Protein AF-A0A542XEY1-F1 (afdb_monomer)

Mean predicted aligned error: 16.95 Å

Foldseek 3Di:
DDDDDDDDDDDDDDDDPDDDDDDPPPDDDPPPPPPPDPVVVVVVLQVVLPDQQKWKWKWWQDPVRDTDIDIGSHPVVVVVVVVVRVVVVTDMDMDMDGHDDDDPQPPVGDDDD

Nearest PDB structures (foldseek):
  5hy3-assembly1_B  TM=5.096E-01  e=3.913E+00  Tequatrovirus T4
  3h25-assembly1_A  TM=4.968E-01  e=7.023E+00  Plasmid RSF1010
  2x1k-assembly1_A-2  TM=3.210E-01  e=1.383E+00  Deinococcus radiodurans
  5hw4-assembly1_A  TM=4.182E-01  e=8.534E+00  Escherichia coli K-12

Sequence (113 aa):
MHRANASRPAEANHEAAEHVSAGDFNGASTIARTTDDRDDRRAGVIQLSRRRDFYVRVYSVRRDGIVAVQVFADLRSAERKVDRVRAAGLACRMELIRVVAVQPLDPEGGDLR

Solvent-accessible surface area (backbone atoms only — not comparable to full-atom values): 7609 Å² total; per-residue (Å²): 133,90,81,90,90,85,85,82,83,89,79,78,85,75,79,79,83,80,77,83,81,84,74,90,77,85,81,84,72,84,70,71,87,68,66,97,44,70,65,60,54,49,51,52,51,57,60,48,36,74,38,94,48,24,31,33,38,36,41,35,44,45,97,87,69,51,76,46,79,49,79,28,74,41,60,69,64,44,50,55,52,50,54,55,40,48,75,69,74,35,60,70,49,80,43,84,42,77,62,76,89,71,77,78,74,47,95,86,71,62,78,95,125

Radius of gyr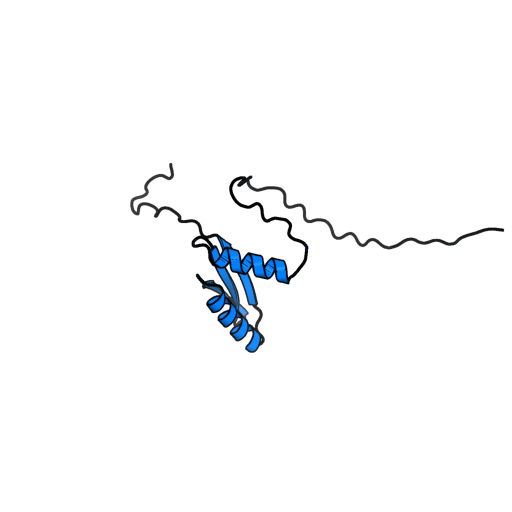ation: 22.66 Å; Cα contacts (8 Å, |Δi|>4): 101; chains: 1; bounding box: 44×41×85 Å

Structure (mmCIF, N/CA/C/O backbone):
data_AF-A0A542XEY1-F1
#
_entry.id   AF-A0A542XEY1-F1
#
loop_
_atom_site.group_PDB
_atom_site.id
_atom_site.type_symbol
_atom_site.label_atom_id
_atom_site.label_alt_id
_atom_site.label_comp_id
_atom_site.label_asym_id
_atom_site.label_entity_id
_atom_site.label_seq_id
_atom_site.pdbx_PDB_ins_cod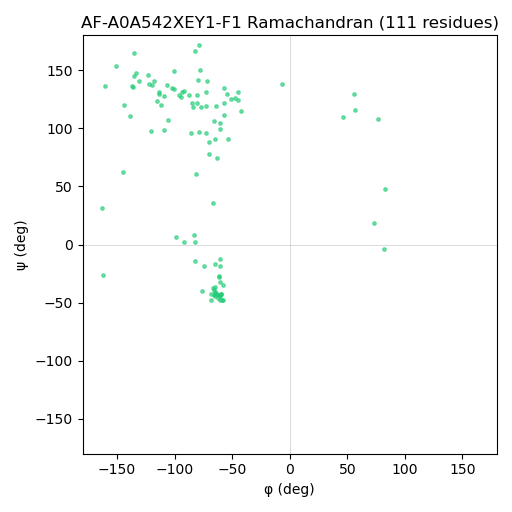e
_atom_site.Cartn_x
_atom_site.Cartn_y
_atom_site.Cartn_z
_atom_site.occupancy
_atom_site.B_iso_or_equiv
_atom_site.auth_seq_id
_atom_site.auth_comp_id
_atom_site.auth_asym_id
_atom_site.auth_atom_id
_atom_site.pdbx_PDB_model_num
ATOM 1 N N . MET A 1 1 ? 26.665 -29.587 53.950 1.00 37.47 1 MET A N 1
ATOM 2 C CA . MET A 1 1 ? 25.864 -30.723 53.432 1.00 37.47 1 MET A CA 1
ATOM 3 C C . MET A 1 1 ? 24.653 -30.129 52.704 1.00 37.47 1 MET A C 1
ATOM 5 O O . MET A 1 1 ? 23.962 -29.348 53.335 1.00 37.47 1 MET A O 1
ATOM 9 N N . HIS A 1 2 ? 24.633 -30.107 51.357 1.00 33.97 2 HIS A N 1
ATOM 10 C CA . HIS A 1 2 ? 23.764 -30.924 50.460 1.00 33.97 2 HIS A CA 1
ATOM 11 C C . HIS A 1 2 ? 22.252 -30.778 50.746 1.00 33.97 2 HIS A C 1
ATOM 13 O O . HIS A 1 2 ? 21.868 -30.980 51.884 1.00 33.97 2 HIS A O 1
ATOM 19 N N . ARG A 1 3 ? 21.316 -30.503 49.818 1.00 37.53 3 ARG A N 1
ATOM 20 C CA . ARG A 1 3 ? 21.219 -30.422 48.335 1.00 37.53 3 ARG A CA 1
ATOM 21 C C . ARG A 1 3 ? 19.953 -29.579 48.017 1.00 37.53 3 ARG A C 1
ATOM 23 O O . ARG A 1 3 ? 18.992 -29.649 48.767 1.00 37.53 3 ARG A O 1
ATOM 30 N N . ALA A 1 4 ? 20.009 -28.645 47.065 1.00 42.25 4 ALA A N 1
ATOM 31 C CA . ALA A 1 4 ? 19.414 -28.712 45.717 1.00 42.25 4 ALA A CA 1
ATOM 32 C C . ALA A 1 4 ? 17.891 -28.962 45.644 1.00 42.25 4 ALA A C 1
ATOM 34 O O . ALA A 1 4 ? 17.434 -30.066 45.915 1.00 42.25 4 ALA A O 1
ATOM 35 N N . ASN A 1 5 ? 17.147 -27.981 45.121 1.00 40.03 5 ASN A N 1
ATOM 36 C CA . ASN A 1 5 ? 16.001 -28.276 44.268 1.00 40.03 5 ASN A CA 1
ATOM 37 C C . ASN A 1 5 ? 15.984 -27.287 43.097 1.00 40.03 5 ASN A C 1
ATOM 39 O O . ASN A 1 5 ? 15.827 -26.081 43.277 1.00 40.03 5 ASN A O 1
ATOM 43 N N . ALA A 1 6 ? 16.261 -27.822 41.914 1.00 45.22 6 ALA A N 1
ATOM 44 C CA . ALA A 1 6 ? 16.304 -27.121 40.646 1.00 45.22 6 ALA A CA 1
ATOM 45 C C . ALA A 1 6 ? 15.064 -27.507 39.842 1.00 45.22 6 ALA A C 1
ATOM 47 O O . ALA A 1 6 ? 14.753 -28.691 39.737 1.00 45.22 6 ALA A O 1
ATOM 48 N N . SER A 1 7 ? 14.431 -26.533 39.198 1.00 41.28 7 SER A N 1
ATOM 49 C CA . SER A 1 7 ? 13.541 -26.793 38.066 1.00 41.28 7 SER A CA 1
ATOM 50 C C . SER A 1 7 ? 13.687 -25.659 37.051 1.00 41.28 7 SER A C 1
ATOM 52 O O . SER A 1 7 ? 13.546 -24.483 37.374 1.00 41.28 7 SER A O 1
ATOM 54 N N . ARG A 1 8 ? 14.102 -26.075 35.853 1.00 41.81 8 ARG A N 1
ATOM 55 C CA . ARG A 1 8 ? 14.484 -25.325 34.647 1.00 41.81 8 ARG A CA 1
ATOM 56 C C . ARG A 1 8 ? 13.247 -24.840 33.852 1.00 41.81 8 ARG A C 1
ATOM 58 O O . ARG A 1 8 ? 12.135 -25.217 34.214 1.00 41.81 8 ARG A O 1
ATOM 65 N N . PRO A 1 9 ? 13.425 -23.994 32.815 1.00 41.59 9 PRO A N 1
ATOM 66 C CA . PRO A 1 9 ? 12.364 -23.175 32.229 1.00 41.59 9 PRO A CA 1
ATOM 67 C C . PRO A 1 9 ? 11.443 -23.973 31.301 1.00 41.59 9 PRO A C 1
ATOM 69 O O . PRO A 1 9 ? 11.874 -24.921 30.649 1.00 41.59 9 PRO A O 1
ATOM 72 N N . ALA A 1 10 ? 10.182 -23.548 31.211 1.00 40.00 10 ALA A N 1
ATOM 73 C CA . ALA A 1 10 ? 9.271 -23.991 30.166 1.00 40.00 10 ALA A CA 1
ATOM 74 C C . ALA A 1 10 ? 9.588 -23.228 28.870 1.00 40.00 10 ALA A C 1
ATOM 76 O O . ALA A 1 10 ? 9.153 -22.094 28.674 1.00 40.00 10 ALA A O 1
ATOM 77 N N . GLU A 1 11 ? 10.377 -23.858 28.003 1.00 36.44 11 GLU A N 1
ATOM 78 C CA . GLU A 1 11 ? 10.425 -23.549 26.577 1.00 36.44 11 GLU A CA 1
ATOM 79 C C . GLU A 1 11 ? 9.068 -23.922 25.967 1.00 36.44 11 GLU A C 1
ATOM 81 O O . GLU A 1 11 ? 8.727 -25.097 25.827 1.00 36.44 11 GLU A O 1
ATOM 86 N N . ALA A 1 12 ? 8.255 -22.918 25.639 1.00 41.28 12 ALA A N 1
ATOM 87 C CA . ALA A 1 12 ? 7.074 -23.114 24.815 1.00 41.28 12 ALA A CA 1
ATOM 88 C C . ALA A 1 12 ? 7.502 -23.035 23.348 1.00 41.28 12 ALA A C 1
ATOM 90 O O . ALA A 1 12 ? 7.637 -21.953 22.778 1.00 41.28 12 ALA A O 1
ATOM 91 N N . ASN A 1 13 ? 7.737 -24.213 22.772 1.00 43.19 13 ASN A N 1
ATOM 92 C CA . ASN A 1 13 ? 7.880 -24.454 21.342 1.00 43.19 13 ASN A CA 1
ATOM 93 C C . ASN A 1 13 ? 6.822 -23.662 20.556 1.00 43.19 13 ASN A C 1
ATOM 95 O O . ASN A 1 13 ? 5.625 -23.913 20.685 1.00 43.19 13 ASN A O 1
ATOM 99 N N . HIS A 1 14 ? 7.254 -22.704 19.742 1.00 38.00 14 HIS A N 1
ATOM 100 C CA . HIS A 1 14 ? 6.499 -22.297 18.563 1.00 38.00 14 HIS A CA 1
ATOM 101 C C . HIS A 1 14 ? 7.245 -22.877 17.376 1.00 38.00 14 HIS A C 1
ATOM 103 O O . HIS A 1 14 ? 8.362 -22.464 17.067 1.00 38.00 14 HIS A O 1
ATOM 109 N N . GLU A 1 15 ? 6.636 -23.909 16.801 1.00 37.59 15 GLU A N 1
ATOM 110 C CA . GLU A 1 15 ? 7.082 -24.590 15.599 1.00 37.59 15 GLU A CA 1
ATOM 111 C C . GLU A 1 15 ? 7.481 -23.566 14.538 1.00 37.59 15 GLU A C 1
ATOM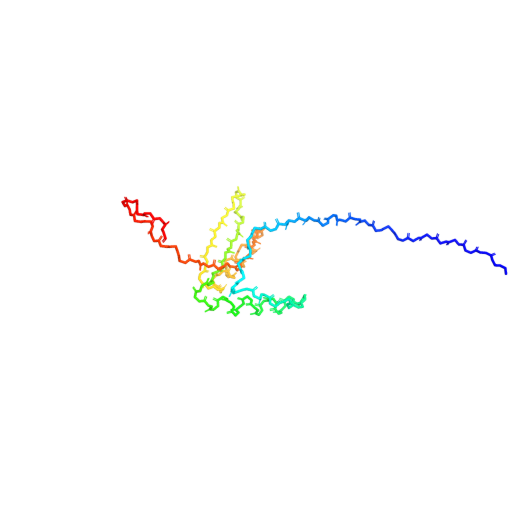 113 O O . GLU A 1 15 ? 6.711 -22.679 14.156 1.00 37.59 15 GLU A O 1
ATOM 118 N N . ALA A 1 16 ? 8.719 -23.701 14.073 1.00 37.66 16 ALA A N 1
ATOM 119 C CA . ALA A 1 16 ? 9.155 -23.109 12.833 1.00 37.66 16 ALA A CA 1
ATOM 120 C C . ALA A 1 16 ? 8.223 -23.627 11.734 1.00 37.66 16 ALA A C 1
ATOM 122 O O . ALA A 1 16 ? 8.237 -24.812 11.407 1.00 37.66 16 ALA A O 1
ATOM 123 N N . ALA A 1 17 ? 7.403 -22.741 11.174 1.00 38.31 17 ALA A N 1
ATOM 124 C CA . ALA A 1 17 ? 6.758 -23.005 9.903 1.00 38.31 17 ALA A CA 1
ATOM 125 C C . ALA A 1 17 ? 7.866 -23.094 8.843 1.00 38.31 17 ALA A C 1
ATOM 127 O O . ALA A 1 17 ? 8.305 -22.090 8.280 1.00 38.31 17 ALA A O 1
ATOM 128 N N . GLU A 1 18 ? 8.357 -24.311 8.629 1.00 41.59 18 GLU A N 1
ATOM 129 C CA . GLU A 1 18 ? 9.139 -24.686 7.465 1.00 41.59 18 GLU A CA 1
ATOM 130 C C . GLU A 1 18 ? 8.276 -24.459 6.222 1.00 41.59 18 GLU A C 1
ATOM 132 O O . GLU A 1 18 ? 7.372 -25.229 5.906 1.00 41.59 18 GLU A O 1
ATOM 137 N N . HIS A 1 19 ? 8.564 -23.388 5.490 1.00 38.94 19 HIS A N 1
ATOM 138 C CA . HIS A 1 19 ? 8.184 -23.281 4.090 1.00 38.94 19 HIS A CA 1
ATOM 139 C C . HIS A 1 19 ? 9.453 -23.383 3.250 1.00 38.94 19 HIS A C 1
ATOM 141 O O . HIS A 1 19 ? 10.209 -22.424 3.094 1.00 38.94 19 HIS A O 1
ATOM 147 N N . VAL A 1 20 ? 9.691 -24.589 2.736 1.00 36.84 20 VAL A N 1
ATOM 148 C CA . VAL A 1 20 ? 10.761 -24.895 1.790 1.00 36.84 20 VAL A CA 1
ATOM 149 C C . VAL A 1 20 ? 10.333 -24.495 0.375 1.00 36.84 20 VAL A C 1
ATOM 151 O O . VAL A 1 20 ? 9.339 -24.978 -0.153 1.00 36.84 20 VAL A O 1
ATOM 154 N N . SER A 1 21 ? 11.151 -23.607 -0.190 1.00 47.88 21 SER A N 1
ATOM 155 C CA . SER A 1 21 ? 11.580 -23.457 -1.587 1.00 47.88 21 SER A CA 1
ATOM 156 C C . SER A 1 21 ? 10.547 -23.529 -2.718 1.00 47.88 21 SER A C 1
ATOM 158 O O . SER A 1 21 ? 10.128 -24.597 -3.157 1.00 47.88 21 SER A O 1
ATOM 160 N N . ALA A 1 22 ? 10.306 -22.366 -3.327 1.00 36.47 22 ALA A N 1
ATOM 161 C CA . ALA A 1 22 ? 10.025 -22.264 -4.752 1.00 36.47 22 ALA A CA 1
ATOM 162 C C . ALA A 1 22 ? 11.090 -21.361 -5.394 1.00 36.47 22 ALA A C 1
ATOM 164 O O . ALA A 1 22 ? 10.980 -20.140 -5.349 1.00 36.47 22 ALA A O 1
ATOM 165 N N . GLY A 1 23 ? 12.114 -21.989 -5.977 1.00 32.44 23 GLY A N 1
ATOM 166 C CA . GLY A 1 23 ? 12.951 -21.411 -7.030 1.00 32.44 23 GLY A CA 1
ATOM 167 C C . GLY A 1 23 ? 13.993 -20.385 -6.584 1.00 32.44 23 GLY A C 1
ATOM 168 O O . GLY A 1 23 ? 13.682 -19.227 -6.314 1.00 32.44 23 GLY A O 1
ATOM 169 N N . ASP A 1 24 ? 15.258 -20.798 -6.627 1.00 42.12 24 ASP A N 1
ATOM 170 C CA . ASP A 1 24 ? 16.431 -19.924 -6.636 1.00 42.12 24 ASP A CA 1
ATOM 171 C C . ASP A 1 24 ? 16.345 -18.873 -7.762 1.00 42.12 24 ASP A C 1
ATOM 173 O O . ASP A 1 24 ? 16.855 -19.064 -8.864 1.00 42.12 24 ASP A O 1
ATOM 177 N N . PHE A 1 25 ? 15.775 -17.700 -7.477 1.00 42.78 25 PHE A N 1
ATOM 178 C CA . PHE A 1 25 ? 16.071 -16.471 -8.222 1.00 42.78 25 PHE A CA 1
ATOM 179 C C . PHE A 1 25 ? 17.379 -15.862 -7.689 1.00 42.78 25 PHE A C 1
ATOM 181 O O . PHE A 1 25 ? 17.432 -14.736 -7.186 1.00 42.78 25 PHE A O 1
ATOM 188 N N . ASN A 1 26 ? 18.464 -16.633 -7.799 1.00 45.50 26 ASN A N 1
ATOM 189 C CA . ASN A 1 26 ? 19.827 -16.167 -7.564 1.00 45.50 26 ASN A CA 1
ATOM 190 C C . ASN A 1 26 ? 20.233 -15.214 -8.694 1.00 45.50 26 ASN A C 1
ATOM 192 O O . ASN A 1 26 ? 20.777 -15.623 -9.715 1.00 45.50 26 ASN A O 1
ATOM 196 N N . GLY A 1 27 ? 19.941 -13.924 -8.519 1.00 39.47 27 GLY A N 1
ATOM 197 C CA . GLY A 1 27 ? 20.405 -12.901 -9.456 1.00 39.47 27 GLY A CA 1
ATOM 198 C C . GLY A 1 27 ? 20.381 -11.452 -8.974 1.00 39.47 27 GLY A C 1
ATOM 199 O O . GLY A 1 27 ? 21.171 -10.662 -9.478 1.00 39.47 27 GLY A O 1
ATOM 200 N N . ALA A 1 28 ? 19.524 -11.050 -8.022 1.00 41.97 28 ALA A N 1
ATOM 201 C CA . ALA A 1 28 ? 19.466 -9.626 -7.642 1.00 41.97 28 ALA A CA 1
ATOM 202 C C . ALA A 1 28 ? 18.790 -9.292 -6.299 1.00 41.97 28 ALA A C 1
ATOM 204 O O . ALA A 1 28 ? 18.174 -8.231 -6.179 1.00 41.97 28 ALA A O 1
ATOM 205 N N . SER A 1 29 ? 18.852 -10.150 -5.279 1.00 44.03 29 SER A N 1
ATOM 206 C CA . SER A 1 29 ? 18.308 -9.763 -3.971 1.00 44.03 29 SER A CA 1
ATOM 207 C C . SER A 1 29 ? 19.113 -10.321 -2.812 1.00 44.03 29 SER A C 1
ATOM 209 O O . SER A 1 29 ? 18.621 -11.060 -1.966 1.00 44.03 29 SER A O 1
ATOM 211 N N . THR A 1 30 ? 20.371 -9.900 -2.730 1.00 43.25 30 THR A N 1
ATOM 212 C CA . THR A 1 30 ? 21.048 -9.833 -1.439 1.00 43.25 30 THR A CA 1
ATOM 213 C C . THR A 1 30 ? 20.389 -8.696 -0.662 1.00 43.25 30 THR A C 1
ATOM 215 O O . THR A 1 30 ? 20.900 -7.579 -0.604 1.00 43.25 30 THR A O 1
ATOM 218 N N . ILE A 1 31 ? 19.203 -8.948 -0.098 1.00 48.62 31 ILE A N 1
ATOM 219 C CA . ILE A 1 31 ? 18.784 -8.202 1.083 1.00 48.62 31 ILE A CA 1
ATOM 220 C C . ILE A 1 31 ? 19.870 -8.544 2.091 1.00 48.62 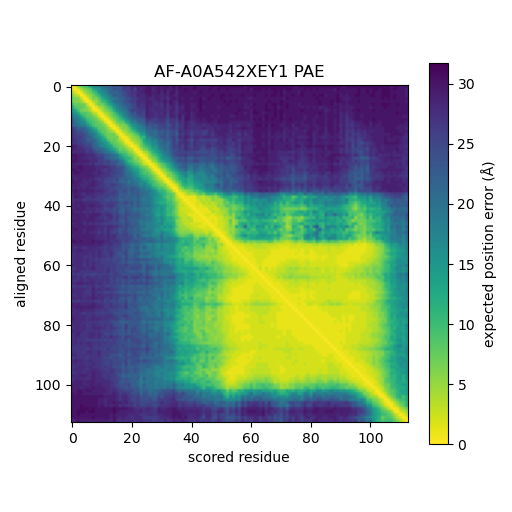31 ILE A C 1
ATOM 222 O O . ILE A 1 31 ? 19.906 -9.655 2.625 1.00 48.62 31 ILE A O 1
ATOM 226 N N . ALA A 1 32 ? 20.833 -7.634 2.260 1.00 44.44 32 ALA A N 1
ATOM 227 C CA . ALA A 1 32 ? 21.736 -7.708 3.387 1.00 44.44 32 ALA A CA 1
ATOM 228 C C . ALA A 1 32 ? 20.833 -7.935 4.597 1.00 44.44 32 ALA A C 1
ATOM 230 O O . ALA A 1 32 ? 19.841 -7.221 4.758 1.00 44.44 32 ALA A O 1
ATOM 231 N N . ARG A 1 33 ? 21.107 -8.982 5.380 1.00 45.59 33 ARG A N 1
ATOM 232 C CA . ARG A 1 33 ? 20.486 -9.171 6.690 1.00 45.59 33 ARG A CA 1
ATOM 233 C C . ARG A 1 33 ? 20.947 -7.996 7.551 1.00 45.59 33 ARG A C 1
ATOM 235 O O . ARG A 1 33 ? 21.879 -8.127 8.333 1.00 45.59 33 ARG A O 1
ATOM 242 N N . THR A 1 34 ? 20.387 -6.817 7.304 1.00 49.03 34 THR A N 1
ATOM 243 C CA . THR A 1 34 ? 20.616 -5.634 8.104 1.00 49.03 34 THR A CA 1
ATOM 244 C C . THR A 1 34 ? 19.858 -5.909 9.383 1.00 49.03 34 THR A C 1
ATOM 246 O O . THR A 1 34 ? 18.663 -6.216 9.349 1.00 49.03 34 THR A O 1
ATOM 249 N N . THR A 1 35 ? 20.628 -5.936 10.461 1.00 48.75 35 THR A N 1
ATOM 250 C CA . THR A 1 35 ? 20.254 -5.694 11.851 1.00 48.75 35 THR A CA 1
ATOM 251 C C . THR A 1 35 ? 18.817 -5.217 12.047 1.00 48.75 35 THR A C 1
ATOM 253 O O . THR A 1 35 ? 18.319 -4.382 11.297 1.00 48.75 35 THR A O 1
ATOM 256 N N . ASP A 1 36 ? 18.155 -5.759 13.071 1.00 54.50 36 ASP A N 1
ATOM 257 C CA . ASP A 1 36 ? 16.747 -5.544 13.439 1.00 54.50 36 ASP A CA 1
ATOM 258 C C . ASP A 1 36 ? 16.430 -4.107 13.914 1.00 54.50 36 ASP A C 1
ATOM 260 O O . ASP A 1 36 ? 15.617 -3.879 14.806 1.00 54.50 36 ASP A O 1
ATOM 264 N N . ASP A 1 37 ? 17.092 -3.117 13.321 1.00 72.56 37 ASP A N 1
ATOM 265 C CA . ASP A 1 37 ? 16.818 -1.709 13.490 1.00 72.56 37 ASP A CA 1
ATOM 266 C C . ASP A 1 37 ? 15.702 -1.288 12.520 1.00 72.56 37 ASP A C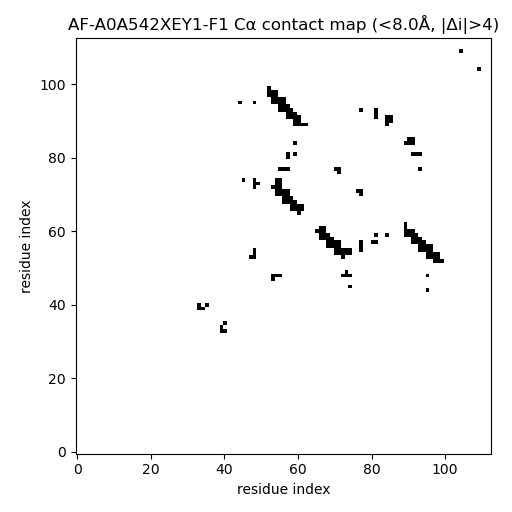 1
ATOM 268 O O . ASP A 1 37 ? 15.761 -1.450 11.291 1.00 72.56 37 ASP A O 1
ATOM 272 N N . ARG A 1 38 ? 14.626 -0.759 13.103 1.00 67.38 38 ARG A N 1
ATOM 273 C CA . ARG A 1 38 ? 13.473 -0.233 12.373 1.00 67.38 38 ARG A CA 1
ATOM 274 C C . ARG A 1 38 ? 13.884 0.924 11.456 1.00 67.38 38 ARG A C 1
ATOM 276 O O . ARG A 1 38 ? 13.284 1.066 10.385 1.00 67.38 38 ARG A O 1
ATOM 283 N N . ASP A 1 39 ? 14.878 1.713 11.850 1.00 69.06 39 ASP A N 1
ATOM 284 C CA . ASP A 1 39 ? 15.322 2.885 11.103 1.00 69.06 39 ASP A CA 1
ATOM 285 C C . ASP A 1 39 ? 16.156 2.488 9.880 1.00 69.06 39 ASP A C 1
ATOM 287 O O . ASP A 1 39 ? 15.896 2.994 8.783 1.00 69.06 39 ASP A O 1
ATOM 291 N N . ASP A 1 40 ? 17.032 1.487 10.008 1.00 69.62 40 ASP A N 1
ATOM 292 C CA . ASP A 1 40 ? 17.776 0.904 8.880 1.00 69.62 40 ASP A CA 1
ATOM 293 C C . ASP A 1 40 ? 16.829 0.285 7.846 1.00 69.62 40 ASP A C 1
ATOM 295 O O . ASP A 1 40 ? 16.948 0.519 6.636 1.00 69.62 40 ASP A O 1
ATOM 299 N N . ARG A 1 41 ? 15.809 -0.447 8.315 1.00 69.81 41 ARG A N 1
ATOM 300 C CA . ARG A 1 41 ? 14.767 -1.012 7.444 1.00 69.81 41 ARG A CA 1
ATOM 301 C C . ARG A 1 41 ? 14.024 0.089 6.690 1.00 69.81 41 ARG A C 1
ATOM 303 O O . ARG A 1 41 ? 13.762 -0.045 5.493 1.00 69.81 41 ARG A O 1
ATOM 310 N N . ARG A 1 42 ? 13.691 1.191 7.369 1.00 74.69 42 ARG A N 1
ATOM 311 C CA . ARG A 1 42 ? 13.024 2.342 6.748 1.00 74.69 42 ARG A CA 1
ATOM 312 C C . ARG A 1 42 ? 13.925 3.018 5.714 1.00 74.69 42 ARG A C 1
ATOM 314 O O . ARG A 1 42 ? 13.449 3.324 4.620 1.00 74.69 42 ARG A O 1
ATOM 321 N N . ALA A 1 43 ? 15.205 3.211 6.021 1.00 71.06 43 ALA A N 1
ATOM 322 C CA . ALA A 1 43 ? 16.183 3.776 5.096 1.00 71.06 43 ALA A CA 1
ATOM 323 C C . ALA A 1 43 ? 16.331 2.918 3.827 1.00 71.06 43 ALA A C 1
ATOM 325 O O . ALA A 1 43 ? 16.275 3.450 2.714 1.00 71.06 43 ALA A O 1
ATOM 326 N N . GLY A 1 44 ? 16.403 1.591 3.978 1.00 75.12 44 GLY A N 1
ATOM 327 C CA . GLY A 1 44 ? 16.433 0.647 2.859 1.00 75.12 44 GLY A CA 1
ATOM 328 C C . GLY A 1 44 ? 15.185 0.725 1.972 1.00 75.12 44 GLY A C 1
ATOM 329 O O . GLY A 1 44 ? 15.298 0.779 0.746 1.00 75.12 44 GLY A O 1
ATOM 330 N N . VAL A 1 45 ? 13.990 0.823 2.568 1.00 71.94 45 VAL A N 1
ATOM 331 C CA . VAL A 1 45 ? 12.733 1.007 1.816 1.00 71.94 45 VAL A CA 1
ATOM 332 C C . VAL A 1 45 ? 12.734 2.322 1.038 1.00 71.94 45 VAL A C 1
ATOM 334 O O . VAL A 1 45 ? 12.353 2.337 -0.132 1.00 71.94 45 VAL A O 1
ATOM 337 N N . ILE A 1 46 ? 13.198 3.416 1.647 1.00 75.06 46 ILE A N 1
ATOM 338 C CA . ILE A 1 46 ? 13.307 4.717 0.973 1.00 75.06 46 ILE A CA 1
ATOM 339 C C . ILE A 1 46 ? 14.243 4.611 -0.232 1.00 75.06 46 ILE A C 1
ATOM 341 O O . ILE A 1 46 ? 13.886 5.058 -1.323 1.00 75.06 46 ILE A O 1
ATOM 345 N N . GLN A 1 47 ? 15.418 4.006 -0.063 1.00 74.06 47 GLN A N 1
ATOM 346 C CA . GLN A 1 47 ? 16.393 3.865 -1.140 1.00 74.06 47 GLN A CA 1
ATOM 347 C C . GLN A 1 47 ? 15.847 3.022 -2.297 1.00 74.06 47 GLN A C 1
ATOM 349 O O . GLN A 1 47 ? 15.957 3.427 -3.455 1.00 74.06 47 GLN A O 1
ATOM 354 N N . LEU A 1 48 ? 15.219 1.884 -1.998 1.00 70.88 48 LEU A N 1
ATOM 355 C CA . LEU A 1 48 ? 14.635 1.021 -3.021 1.00 70.88 48 LEU A CA 1
ATOM 356 C C . LEU A 1 48 ? 13.446 1.685 -3.718 1.00 70.88 48 LEU A C 1
ATOM 358 O O . LEU A 1 48 ? 13.349 1.582 -4.933 1.00 70.88 48 LEU A O 1
ATOM 362 N N . SER A 1 49 ? 12.612 2.442 -2.997 1.00 64.88 49 SER A N 1
ATOM 363 C CA . SER A 1 49 ? 11.461 3.154 -3.580 1.00 64.88 49 SER A CA 1
ATOM 364 C C . SER A 1 49 ? 11.840 4.184 -4.652 1.00 64.88 49 SER A C 1
ATOM 366 O O . SER A 1 49 ? 10.999 4.593 -5.441 1.00 64.88 49 SER A O 1
ATOM 368 N N . ARG A 1 50 ? 13.107 4.617 -4.693 1.00 70.81 50 ARG A N 1
ATOM 369 C CA . ARG A 1 50 ? 13.619 5.541 -5.718 1.00 70.81 50 ARG A CA 1
ATOM 370 C C . ARG A 1 50 ? 13.996 4.838 -7.019 1.00 70.81 50 ARG A C 1
ATOM 372 O O . ARG A 1 50 ? 14.224 5.506 -8.026 1.00 70.81 50 ARG A O 1
ATOM 379 N N . ARG A 1 51 ? 14.117 3.510 -7.009 1.00 74.44 51 ARG A N 1
ATOM 380 C CA . ARG A 1 51 ? 14.412 2.738 -8.213 1.00 74.44 51 ARG A CA 1
ATOM 381 C C . ARG A 1 51 ? 13.136 2.560 -9.033 1.00 74.44 51 ARG A C 1
ATOM 383 O O . ARG A 1 51 ? 12.070 2.302 -8.489 1.00 74.44 51 ARG A O 1
ATOM 390 N N . ARG A 1 52 ? 13.264 2.634 -10.361 1.00 73.50 52 ARG A N 1
ATOM 391 C CA . ARG A 1 52 ? 12.125 2.552 -11.295 1.00 73.50 52 ARG A CA 1
ATOM 392 C C . ARG A 1 52 ? 11.401 1.202 -11.299 1.00 73.50 52 ARG A C 1
ATOM 394 O O . ARG A 1 52 ? 10.287 1.129 -11.803 1.00 73.50 52 ARG A O 1
ATOM 401 N N . ASP A 1 53 ? 12.023 0.154 -10.765 1.00 83.50 53 ASP A N 1
ATOM 402 C CA . ASP A 1 53 ? 11.438 -1.182 -10.659 1.00 83.50 53 ASP A CA 1
ATOM 403 C C . ASP A 1 53 ? 10.705 -1.428 -9.333 1.00 83.50 53 ASP A C 1
ATOM 405 O O . ASP A 1 53 ? 10.187 -2.522 -9.132 1.00 83.50 53 ASP A O 1
ATOM 409 N N . PHE A 1 54 ? 10.623 -0.442 -8.436 1.00 86.31 54 PHE A N 1
ATOM 410 C CA . PHE A 1 54 ? 9.965 -0.592 -7.141 1.00 86.31 54 PHE A CA 1
ATOM 411 C C . PHE A 1 54 ? 8.770 0.337 -6.979 1.00 86.31 54 PHE A C 1
ATOM 413 O O . PHE A 1 54 ? 8.788 1.496 -7.378 1.00 86.31 54 PHE A O 1
ATOM 420 N N . TYR A 1 55 ? 7.727 -0.209 -6.366 1.00 92.25 55 TYR A N 1
ATOM 421 C CA . TYR A 1 55 ? 6.466 0.456 -6.079 1.00 92.25 55 TYR A CA 1
ATOM 422 C C . TYR A 1 55 ? 6.054 0.129 -4.645 1.00 92.25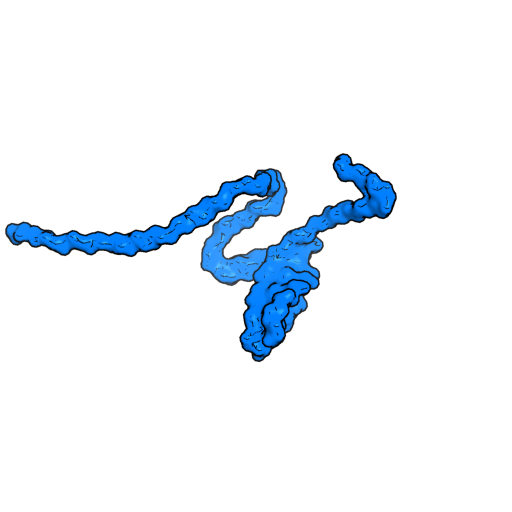 55 TYR A C 1
ATOM 424 O O . TYR A 1 55 ? 6.554 -0.810 -4.026 1.00 92.25 55 TYR A O 1
ATOM 432 N N . VAL A 1 56 ? 5.112 0.892 -4.108 1.00 93.69 56 VAL A N 1
ATOM 433 C CA . VAL A 1 56 ? 4.573 0.673 -2.769 1.00 93.69 56 VAL A CA 1
ATOM 434 C C . VAL A 1 56 ? 3.127 0.219 -2.873 1.00 93.69 56 VAL A C 1
ATOM 436 O O . VAL A 1 56 ? 2.271 0.931 -3.39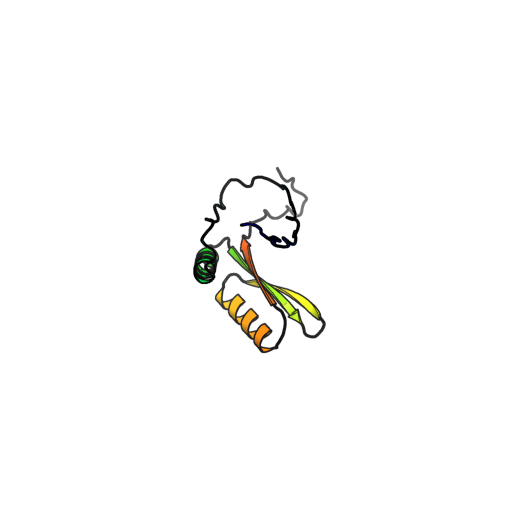6 1.00 93.69 56 VAL A O 1
ATOM 439 N N . ARG A 1 57 ? 2.842 -0.972 -2.354 1.00 96.44 57 ARG A N 1
ATOM 440 C CA . ARG A 1 57 ? 1.498 -1.530 -2.248 1.00 96.44 57 ARG A CA 1
ATOM 441 C C . ARG A 1 57 ? 0.926 -1.226 -0.870 1.00 96.44 57 ARG A C 1
ATOM 443 O O . ARG A 1 57 ? 1.539 -1.530 0.150 1.00 96.44 57 ARG A O 1
ATOM 450 N N . VAL A 1 58 ? -0.264 -0.643 -0.839 1.00 97.38 58 VAL A N 1
ATOM 451 C CA . VAL A 1 58 ? -1.002 -0.331 0.386 1.00 97.38 58 VAL A CA 1
ATOM 452 C C . VAL A 1 58 ? -2.282 -1.150 0.418 1.00 97.38 58 VAL A C 1
ATOM 454 O O . VAL A 1 58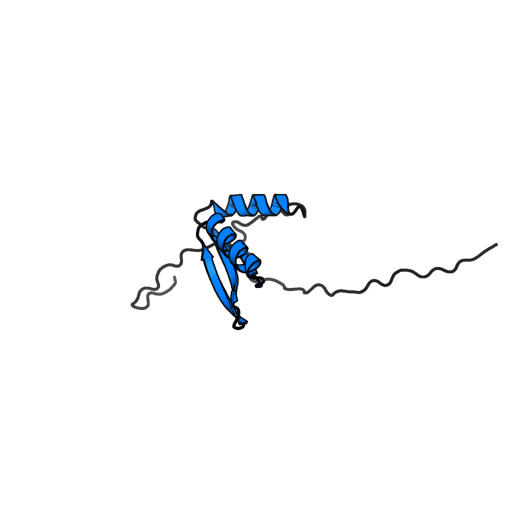 ? -3.123 -1.048 -0.474 1.00 97.38 58 VAL A O 1
ATOM 457 N N . TYR A 1 59 ? -2.435 -1.920 1.488 1.00 97.56 59 TYR A N 1
ATOM 458 C CA . TYR A 1 59 ? -3.676 -2.569 1.878 1.00 97.56 59 TYR A CA 1
ATOM 459 C C . TYR A 1 59 ? -4.375 -1.684 2.903 1.00 97.56 59 TYR A C 1
ATOM 461 O O . TYR A 1 59 ? -3.766 -1.282 3.895 1.00 97.56 59 TYR A O 1
ATOM 469 N N . SER A 1 60 ? -5.649 -1.382 2.686 1.00 96.75 60 SER A N 1
ATOM 470 C CA . SER A 1 60 ? -6.458 -0.606 3.629 1.00 96.75 60 SER A CA 1
ATOM 471 C C . SER A 1 60 ? -7.833 -1.229 3.795 1.00 96.75 60 SER A C 1
ATOM 473 O O . SER A 1 60 ? -8.455 -1.605 2.804 1.00 96.75 60 SER A O 1
ATOM 475 N N . VAL A 1 61 ? -8.302 -1.320 5.035 1.00 95.38 61 VAL A N 1
ATOM 476 C CA . VAL A 1 61 ? -9.654 -1.782 5.354 1.00 95.38 61 VAL A CA 1
ATOM 477 C C . VAL A 1 61 ? -10.595 -0.583 5.318 1.00 95.38 61 VAL A C 1
ATOM 479 O O . VAL A 1 61 ? -10.317 0.455 5.916 1.00 95.38 61 VAL A O 1
ATOM 482 N N . ARG A 1 62 ? -11.697 -0.697 4.581 1.00 93.75 62 ARG A N 1
ATOM 483 C CA . ARG A 1 62 ? -12.785 0.287 4.562 1.00 93.75 62 ARG A CA 1
ATOM 484 C C . ARG A 1 62 ? -13.729 0.072 5.751 1.00 93.75 62 ARG A C 1
ATOM 486 O O . ARG A 1 62 ? -13.711 -0.972 6.392 1.00 93.75 62 ARG A O 1
ATOM 493 N N . ARG A 1 63 ? -14.604 1.047 6.030 1.00 93.12 63 ARG A N 1
ATOM 494 C CA . ARG A 1 63 ? -15.606 0.947 7.116 1.00 93.12 63 ARG A CA 1
ATOM 495 C C . ARG A 1 63 ? -16.599 -0.205 6.938 1.00 93.12 63 ARG A C 1
ATOM 497 O O . ARG A 1 63 ? -17.108 -0.712 7.924 1.00 93.12 63 ARG A O 1
ATOM 504 N N . ASP A 1 64 ? -16.859 -0.602 5.697 1.00 94.94 64 ASP A N 1
ATOM 505 C CA . ASP A 1 64 ? -17.710 -1.738 5.329 1.00 94.94 64 ASP A CA 1
ATOM 506 C C . ASP A 1 64 ? -16.969 -3.090 5.372 1.00 94.94 64 ASP A C 1
ATOM 508 O O . ASP A 1 64 ? -17.508 -4.102 4.938 1.00 94.94 64 ASP A O 1
ATOM 512 N N . GLY A 1 65 ? -15.729 -3.126 5.876 1.00 93.19 65 GLY A N 1
ATOM 513 C CA . GLY A 1 65 ? -14.916 -4.340 5.979 1.00 93.19 65 GLY A CA 1
ATOM 514 C C . GLY A 1 65 ? -14.198 -4.738 4.686 1.00 93.19 65 GLY A C 1
ATOM 515 O O . GLY A 1 65 ? -13.398 -5.672 4.701 1.00 93.19 65 GLY A O 1
ATOM 516 N N . ILE A 1 66 ? -14.412 -4.025 3.575 1.00 96.25 66 ILE A N 1
ATOM 517 C CA . ILE A 1 66 ? -13.766 -4.337 2.294 1.00 96.25 66 ILE A CA 1
ATOM 518 C C . ILE A 1 66 ? -12.282 -3.959 2.339 1.00 96.25 66 ILE A C 1
ATOM 520 O O . ILE A 1 66 ? -11.917 -2.830 2.682 1.00 96.25 66 ILE A O 1
ATOM 524 N N . VAL A 1 67 ? -11.418 -4.883 1.913 1.00 96.00 67 VAL A N 1
ATOM 525 C CA . VAL A 1 67 ? -9.987 -4.622 1.726 1.00 96.00 67 VAL A CA 1
ATOM 526 C C . VAL A 1 67 ? -9.760 -3.996 0.354 1.00 96.00 67 VAL A C 1
ATOM 528 O O . VAL A 1 67 ? -10.028 -4.603 -0.678 1.00 96.00 67 VAL A O 1
ATOM 531 N N . ALA A 1 68 ? -9.233 -2.776 0.342 1.00 95.69 68 ALA A N 1
ATOM 532 C CA . ALA A 1 68 ? -8.787 -2.098 -0.866 1.00 95.69 68 ALA A CA 1
ATOM 533 C C . ALA A 1 68 ? -7.264 -2.198 -1.001 1.00 95.69 68 ALA A C 1
ATOM 535 O O . ALA A 1 68 ? -6.534 -1.912 -0.046 1.00 95.69 68 ALA A O 1
ATOM 536 N N . VAL A 1 69 ? -6.803 -2.543 -2.205 1.00 97.12 69 VAL A N 1
ATOM 537 C CA . VAL A 1 69 ? -5.383 -2.592 -2.574 1.00 97.12 69 VAL A CA 1
ATOM 538 C C . VAL A 1 69 ? -5.085 -1.453 -3.539 1.00 97.12 69 VAL A C 1
ATOM 540 O O . VAL A 1 69 ? -5.774 -1.287 -4.542 1.00 97.12 69 VAL A O 1
ATOM 543 N N . GLN A 1 70 ? -4.070 -0.652 -3.230 1.00 97.00 70 GLN A N 1
ATOM 544 C CA . GLN A 1 70 ? -3.612 0.443 -4.083 1.00 97.00 70 GLN A CA 1
ATOM 545 C C . GLN A 1 70 ? -2.098 0.360 -4.257 1.00 97.00 70 GLN A C 1
ATOM 547 O O . GLN A 1 70 ? -1.385 0.039 -3.308 1.00 97.00 70 GLN A O 1
ATOM 552 N N . VAL A 1 71 ? -1.611 0.646 -5.463 1.00 95.56 71 VAL A N 1
ATOM 553 C CA . VAL A 1 71 ? -0.181 0.649 -5.790 1.00 95.56 71 VAL A CA 1
ATOM 554 C C . VAL A 1 71 ? 0.244 2.076 -6.121 1.00 95.56 71 VAL A C 1
ATOM 556 O O . VAL A 1 71 ? -0.419 2.760 -6.897 1.00 95.56 71 VAL A O 1
ATOM 559 N N . PHE A 1 72 ? 1.341 2.520 -5.517 1.00 93.44 72 PHE A N 1
ATOM 560 C CA . PHE A 1 72 ? 1.903 3.857 -5.667 1.00 93.44 72 PHE A CA 1
ATOM 561 C C . PHE A 1 72 ? 3.318 3.764 -6.232 1.00 93.44 72 PHE A C 1
ATOM 563 O O . PHE A 1 72 ? 4.105 2.924 -5.797 1.00 93.44 72 PHE A O 1
ATOM 570 N N . ALA A 1 73 ? 3.644 4.640 -7.182 1.00 90.12 73 ALA A N 1
ATOM 571 C CA . ALA A 1 73 ? 4.989 4.742 -7.751 1.00 90.12 73 ALA A CA 1
ATOM 572 C C . ALA A 1 73 ? 5.990 5.421 -6.803 1.00 90.12 73 ALA A C 1
ATOM 574 O O . ALA A 1 73 ? 7.194 5.289 -6.983 1.00 90.12 73 ALA A O 1
ATOM 575 N N . ASP A 1 74 ? 5.505 6.150 -5.796 1.00 87.81 74 ASP A N 1
ATOM 576 C CA . ASP A 1 74 ? 6.338 6.870 -4.842 1.00 87.81 74 ASP A CA 1
ATOM 577 C C . ASP A 1 74 ? 5.883 6.635 -3.395 1.00 87.81 74 ASP A C 1
ATOM 579 O O . ASP A 1 74 ? 4.694 6.485 -3.093 1.00 87.81 74 ASP A O 1
ATOM 583 N N . LEU A 1 75 ? 6.855 6.633 -2.482 1.00 88.06 75 LEU A N 1
ATOM 584 C CA . LEU A 1 75 ? 6.622 6.380 -1.062 1.00 88.06 75 LEU A CA 1
ATOM 585 C C . LEU A 1 75 ? 5.764 7.467 -0.399 1.00 88.06 75 LEU A C 1
ATOM 587 O O . LEU A 1 75 ? 4.923 7.153 0.439 1.00 88.06 75 LEU A O 1
ATOM 591 N N . ARG A 1 76 ? 5.926 8.736 -0.787 1.00 90.75 76 ARG A N 1
ATOM 592 C CA . ARG A 1 76 ? 5.248 9.864 -0.132 1.00 90.75 76 ARG A CA 1
ATOM 593 C C . ARG A 1 76 ? 3.735 9.805 -0.343 1.00 90.75 76 ARG A C 1
ATOM 595 O O . ARG A 1 76 ? 2.964 10.106 0.569 1.00 90.75 76 ARG A O 1
ATOM 602 N N . SER A 1 77 ? 3.294 9.415 -1.535 1.00 93.31 77 SER A N 1
ATOM 603 C CA . SER A 1 77 ? 1.879 9.203 -1.843 1.00 93.31 77 SER A CA 1
ATOM 604 C C . SER A 1 77 ? 1.290 8.039 -1.043 1.00 93.31 77 SER A C 1
ATOM 606 O O . SER A 1 77 ? 0.182 8.162 -0.512 1.00 93.31 77 SER A O 1
ATOM 608 N N . ALA A 1 78 ? 2.042 6.944 -0.891 1.00 95.00 78 ALA A N 1
ATOM 609 C CA . ALA A 1 78 ? 1.637 5.806 -0.069 1.00 95.00 78 ALA A CA 1
ATOM 610 C C . ALA A 1 78 ? 1.543 6.170 1.425 1.00 95.00 78 ALA A C 1
ATOM 612 O O . ALA A 1 78 ? 0.539 5.852 2.064 1.00 95.00 78 ALA A O 1
ATOM 613 N N . GLU A 1 79 ? 2.524 6.901 1.966 1.00 94.94 79 GLU A N 1
ATOM 614 C CA . GLU A 1 79 ? 2.518 7.395 3.352 1.00 94.94 79 GLU A CA 1
ATOM 615 C C . GLU A 1 79 ? 1.280 8.267 3.616 1.00 94.94 79 GLU A C 1
ATOM 617 O O . GLU A 1 79 ? 0.514 7.992 4.536 1.00 94.94 79 GLU A O 1
ATOM 622 N N . ARG A 1 80 ? 0.971 9.223 2.726 1.00 97.19 80 ARG A N 1
ATOM 623 C CA . ARG A 1 80 ? -0.246 10.055 2.832 1.00 97.19 80 ARG A CA 1
ATOM 624 C C . ARG A 1 80 ? -1.540 9.240 2.852 1.00 97.19 80 ARG A C 1
ATOM 626 O O . ARG A 1 80 ? -2.521 9.647 3.482 1.00 97.19 80 ARG A O 1
ATOM 633 N N . LYS A 1 81 ? -1.595 8.124 2.118 1.00 95.75 81 LYS A N 1
ATOM 634 C CA . LYS A 1 81 ? -2.744 7.210 2.148 1.00 95.75 81 LYS A CA 1
ATOM 635 C C . LYS A 1 81 ? -2.825 6.502 3.499 1.00 95.75 81 LYS A C 1
ATOM 637 O O . LYS A 1 81 ? -3.905 6.476 4.085 1.00 95.75 81 LYS A O 1
ATOM 642 N N . VAL A 1 82 ? -1.712 5.958 3.981 1.00 96.00 82 VAL A N 1
ATOM 643 C CA . VAL A 1 82 ? -1.616 5.269 5.275 1.00 96.00 82 VAL A CA 1
ATOM 644 C C . VAL A 1 82 ? -2.013 6.197 6.422 1.00 96.00 82 VAL A C 1
ATOM 646 O O . VAL A 1 82 ? -2.864 5.822 7.224 1.00 96.00 82 VAL A O 1
ATOM 649 N N . ASP A 1 83 ? -1.493 7.423 6.454 1.00 96.81 83 ASP A N 1
ATOM 650 C CA . ASP A 1 83 ? -1.802 8.407 7.495 1.00 96.81 83 ASP A CA 1
ATOM 651 C C . ASP A 1 83 ? -3.295 8.730 7.541 1.00 96.81 83 ASP A C 1
ATOM 653 O O . ASP A 1 83 ? -3.903 8.741 8.609 1.00 96.81 83 ASP A O 1
ATOM 657 N N . ARG A 1 84 ? -3.928 8.901 6.374 1.00 96.69 84 ARG A N 1
ATOM 658 C CA . ARG A 1 84 ? -5.372 9.150 6.278 1.00 96.69 84 ARG A CA 1
ATOM 659 C C . ARG A 1 84 ? -6.204 7.973 6.788 1.00 96.69 84 ARG A C 1
ATOM 661 O O . ARG A 1 84 ? -7.212 8.183 7.453 1.00 96.69 84 ARG A O 1
ATOM 668 N N . VAL A 1 85 ? -5.806 6.744 6.457 1.00 96.31 85 VAL A N 1
ATOM 669 C CA . VAL A 1 85 ? -6.512 5.527 6.894 1.00 96.31 85 VAL A CA 1
ATOM 670 C C . VAL A 1 85 ? -6.355 5.333 8.405 1.00 96.31 85 VAL A C 1
ATOM 672 O O . VAL A 1 85 ? -7.342 5.079 9.092 1.00 96.31 85 VAL A O 1
ATOM 675 N N . ARG A 1 86 ? -5.148 5.555 8.937 1.00 95.38 86 ARG A N 1
ATOM 676 C CA . ARG A 1 86 ? -4.868 5.501 10.379 1.00 95.38 86 ARG A CA 1
ATOM 677 C C . ARG A 1 86 ? -5.607 6.581 11.157 1.00 95.38 86 ARG A C 1
ATOM 679 O O . ARG A 1 86 ? -6.188 6.274 12.191 1.00 95.38 86 ARG A O 1
ATOM 686 N N . ALA A 1 87 ? -5.651 7.811 10.646 1.00 95.81 87 ALA A N 1
ATOM 687 C CA . ALA A 1 87 ? -6.412 8.901 11.257 1.00 95.81 87 ALA A CA 1
ATOM 688 C C . ALA A 1 87 ? -7.921 8.603 11.312 1.00 95.81 87 ALA A C 1
ATOM 690 O O . ALA A 1 87 ? -8.614 9.082 12.202 1.00 95.81 87 ALA A O 1
ATOM 691 N N . ALA A 1 88 ? -8.428 7.775 10.394 1.00 95.00 88 ALA A N 1
ATOM 692 C CA . ALA A 1 88 ? -9.802 7.284 10.415 1.00 95.00 88 ALA A CA 1
ATOM 693 C C . ALA A 1 88 ? -10.023 6.070 11.345 1.00 95.00 88 ALA A C 1
ATOM 695 O O . ALA A 1 88 ? -11.135 5.544 11.378 1.00 95.00 88 ALA A O 1
ATOM 696 N N . GLY A 1 89 ? -8.994 5.612 12.069 1.00 96.25 89 GLY A N 1
ATOM 697 C CA . GLY A 1 89 ? -9.056 4.454 12.968 1.00 96.25 89 GLY A CA 1
ATOM 698 C C . GLY A 1 89 ? -9.126 3.104 12.250 1.00 96.25 89 GLY A C 1
ATOM 699 O O . GLY A 1 89 ? -9.553 2.115 12.838 1.00 96.25 89 GLY A O 1
ATOM 700 N N . LEU A 1 90 ? -8.753 3.054 10.971 1.00 96.25 90 LEU A N 1
ATOM 701 C CA . LEU A 1 90 ? -8.874 1.860 10.139 1.00 96.25 90 LEU A CA 1
ATOM 702 C C . LEU A 1 90 ? -7.532 1.132 10.008 1.00 96.25 90 LEU A C 1
ATOM 704 O O . LEU A 1 90 ? -6.460 1.743 10.010 1.00 96.25 90 LEU A O 1
ATOM 708 N N . ALA A 1 91 ? -7.596 -0.190 9.851 1.00 94.81 91 ALA A N 1
ATOM 709 C CA . ALA A 1 91 ? -6.412 -1.017 9.664 1.00 94.81 91 ALA A CA 1
ATOM 710 C C . ALA A 1 91 ? -5.794 -0.811 8.272 1.00 94.81 91 ALA A C 1
ATOM 712 O O . ALA A 1 91 ? -6.488 -0.716 7.254 1.00 94.81 91 ALA A O 1
ATOM 713 N N . CYS A 1 92 ? -4.463 -0.788 8.221 1.00 96.94 92 CYS A N 1
ATOM 714 C CA . CYS A 1 92 ? -3.714 -0.710 6.975 1.00 96.94 92 CYS A CA 1
ATOM 715 C C . CYS A 1 92 ? -2.344 -1.378 7.086 1.00 96.94 92 CYS A C 1
ATOM 717 O O . CYS A 1 92 ? -1.730 -1.395 8.156 1.00 96.94 92 CYS A O 1
ATOM 719 N N . ARG A 1 93 ? -1.829 -1.840 5.949 1.00 94.12 93 ARG A N 1
ATOM 720 C CA . ARG A 1 93 ? -0.483 -2.394 5.796 1.00 94.12 93 ARG A CA 1
ATOM 721 C C . ARG A 1 93 ? 0.160 -1.821 4.541 1.00 94.12 93 ARG A C 1
ATOM 723 O O . ARG A 1 93 ? -0.519 -1.596 3.543 1.00 94.12 93 ARG A O 1
ATOM 730 N N . MET A 1 94 ? 1.466 -1.598 4.599 1.00 95.06 94 MET A N 1
ATOM 731 C CA . MET A 1 94 ? 2.262 -1.099 3.483 1.00 95.06 94 MET A CA 1
ATOM 732 C C . MET A 1 94 ? 3.384 -2.084 3.178 1.00 95.06 94 MET A C 1
ATOM 734 O O . MET A 1 94 ? 4.011 -2.606 4.098 1.00 95.06 94 MET A O 1
ATOM 738 N N . GLU A 1 95 ? 3.627 -2.326 1.896 1.00 93.00 95 GLU A N 1
ATOM 739 C CA . GLU A 1 95 ? 4.647 -3.245 1.404 1.00 93.00 95 GLU A CA 1
ATOM 740 C C . GLU A 1 95 ? 5.393 -2.622 0.234 1.00 93.00 95 GLU A C 1
ATOM 742 O O . GLU A 1 95 ? 4.784 -2.057 -0.674 1.00 93.00 95 GLU A O 1
ATOM 747 N N . LEU A 1 96 ? 6.714 -2.755 0.237 1.00 91.56 96 LEU A N 1
ATOM 748 C CA . LEU A 1 96 ? 7.516 -2.464 -0.938 1.00 91.56 96 LEU A CA 1
ATOM 749 C C . LEU A 1 96 ? 7.455 -3.674 -1.876 1.00 91.56 96 LEU A C 1
ATOM 751 O O . LEU A 1 96 ? 7.716 -4.798 -1.454 1.00 91.56 96 LEU A O 1
ATOM 755 N N . ILE A 1 97 ? 7.121 -3.442 -3.140 1.00 90.88 97 ILE A N 1
ATOM 756 C CA . ILE A 1 97 ? 7.027 -4.479 -4.167 1.00 90.88 97 ILE A CA 1
ATOM 757 C C . ILE A 1 97 ? 7.940 -4.138 -5.340 1.00 90.88 97 ILE A C 1
ATOM 759 O O . ILE A 1 97 ? 8.105 -2.970 -5.692 1.00 90.88 97 ILE A O 1
ATOM 763 N N . ARG A 1 98 ? 8.519 -5.165 -5.960 1.00 89.31 98 ARG A N 1
ATOM 764 C CA . ARG A 1 98 ? 9.224 -5.029 -7.234 1.00 89.31 98 ARG A CA 1
ATOM 765 C C . ARG A 1 98 ? 8.252 -5.336 -8.364 1.00 89.31 98 ARG A C 1
ATOM 767 O O . ARG A 1 98 ? 7.555 -6.346 -8.313 1.00 89.31 98 ARG A O 1
ATOM 774 N N . VAL A 1 99 ? 8.206 -4.474 -9.367 1.00 86.25 99 VAL A N 1
ATOM 775 C CA . VAL A 1 99 ? 7.379 -4.653 -10.559 1.00 86.25 99 VAL A CA 1
ATOM 776 C C . VAL A 1 99 ? 8.274 -5.130 -11.691 1.00 86.25 99 VAL A C 1
ATOM 778 O O . VAL A 1 99 ? 9.371 -4.611 -11.898 1.00 86.25 99 VAL A O 1
ATOM 781 N N . VAL A 1 100 ? 7.804 -6.142 -12.409 1.00 84.31 100 VAL A N 1
ATOM 782 C CA . VAL A 1 100 ? 8.486 -6.710 -13.570 1.00 84.31 100 VAL A CA 1
ATOM 783 C C . VAL A 1 100 ? 7.630 -6.408 -14.788 1.00 84.31 100 VAL A C 1
ATOM 785 O O . VAL A 1 100 ? 6.423 -6.645 -14.768 1.00 84.31 100 VAL A O 1
ATOM 788 N N . ALA A 1 101 ? 8.246 -5.849 -15.828 1.00 79.50 101 ALA A N 1
ATOM 789 C CA . ALA A 1 101 ? 7.576 -5.680 -17.105 1.00 79.50 101 ALA A CA 1
ATOM 790 C C . ALA A 1 101 ? 7.261 -7.069 -17.669 1.00 79.50 101 ALA A C 1
ATOM 792 O O . ALA A 1 101 ? 8.166 -7.871 -17.890 1.00 79.50 101 ALA A O 1
ATOM 793 N N . VAL A 1 102 ? 5.979 -7.348 -17.870 1.00 79.56 102 VAL A N 1
ATOM 794 C CA . VAL A 1 102 ? 5.532 -8.530 -18.603 1.00 79.56 102 VAL A CA 1
ATOM 795 C C . VAL A 1 102 ? 5.384 -8.094 -20.053 1.00 79.56 102 VAL A C 1
ATOM 797 O O . VAL A 1 102 ? 4.820 -7.026 -20.308 1.00 79.56 102 VAL A O 1
ATOM 800 N N . GLN A 1 103 ? 5.928 -8.871 -20.993 1.00 77.19 103 GLN A N 1
ATOM 801 C CA . GLN A 1 103 ? 5.649 -8.618 -22.404 1.00 77.19 103 GLN A CA 1
ATOM 802 C C . GLN A 1 103 ? 4.129 -8.671 -22.600 1.00 77.19 103 GLN A C 1
ATOM 804 O O . GLN A 1 103 ? 3.484 -9.552 -22.022 1.00 77.19 103 GLN A O 1
ATOM 809 N N . PRO A 1 104 ? 3.530 -7.719 -23.335 1.00 71.38 104 PRO A N 1
ATOM 810 C CA . PRO A 1 104 ? 2.123 -7.835 -23.672 1.00 71.38 104 PRO A CA 1
ATOM 811 C C . PRO A 1 104 ? 1.921 -9.190 -24.353 1.00 71.38 104 PRO A C 1
ATOM 813 O O . PRO A 1 104 ? 2.674 -9.537 -25.259 1.00 71.38 104 PRO A O 1
ATOM 816 N N . LEU A 1 105 ? 0.940 -9.966 -23.883 1.00 65.19 105 LEU A N 1
ATOM 817 C CA . LEU A 1 105 ? 0.477 -11.124 -24.638 1.00 65.19 105 LEU A CA 1
ATOM 818 C C . LEU A 1 105 ? 0.053 -10.584 -25.999 1.00 65.19 105 LEU A C 1
ATOM 820 O O . LEU A 1 105 ? -0.790 -9.680 -26.044 1.00 65.19 105 LEU A O 1
ATOM 824 N N . ASP A 1 106 ? 0.661 -11.085 -27.074 1.00 67.12 106 ASP A N 1
ATOM 825 C CA . ASP A 1 106 ? 0.189 -10.763 -28.414 1.00 67.12 106 ASP A CA 1
ATOM 826 C C . ASP A 1 106 ? -1.321 -11.036 -28.429 1.00 67.12 106 ASP A C 1
ATOM 828 O O . ASP A 1 106 ? -1.737 -12.138 -28.050 1.00 67.12 106 ASP A O 1
ATOM 832 N N . PRO A 1 107 ? -2.162 -10.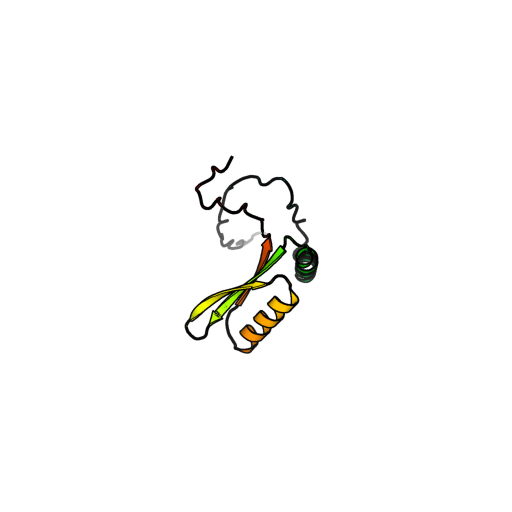059 -28.816 1.00 62.62 107 PRO A N 1
ATOM 833 C CA . PRO A 1 107 ? -3.613 -10.229 -28.799 1.00 62.62 107 PRO A CA 1
ATOM 834 C C . PRO A 1 107 ? -4.082 -11.378 -29.708 1.00 62.62 107 PRO A C 1
ATOM 836 O O . PRO A 1 107 ? -5.226 -11.812 -29.596 1.00 62.62 107 PRO A O 1
ATOM 839 N N . GLU A 1 108 ? -3.194 -11.898 -30.563 1.00 63.59 108 GLU A N 1
ATOM 840 C CA . GLU A 1 108 ? -3.408 -13.046 -31.447 1.00 63.59 108 GLU A CA 1
ATOM 841 C C . GLU A 1 108 ? -2.847 -14.384 -30.912 1.00 63.59 108 GLU A C 1
ATOM 843 O O . GLU A 1 108 ? -2.917 -15.393 -31.607 1.00 63.59 108 GLU A O 1
ATOM 848 N N . GLY A 1 109 ? -2.343 -14.446 -29.672 1.00 56.94 109 GLY A N 1
ATOM 849 C CA . GLY A 1 109 ? -1.886 -15.703 -29.061 1.00 56.94 109 GLY A CA 1
ATOM 850 C C . GLY A 1 109 ? -0.461 -16.111 -29.452 1.00 56.94 109 GLY A C 1
ATOM 851 O O . GLY A 1 109 ? -0.217 -17.263 -29.810 1.00 56.94 109 GLY A O 1
ATOM 852 N N . GLY A 1 110 ? 0.482 -15.169 -29.383 1.00 51.44 110 GLY A N 1
ATOM 853 C CA . GLY A 1 110 ? 1.905 -15.411 -29.627 1.00 51.44 110 GLY A CA 1
ATOM 854 C C . GLY A 1 110 ? 2.605 -16.084 -28.441 1.00 51.44 110 GLY A C 1
ATOM 855 O O . GLY A 1 110 ? 2.652 -15.538 -27.342 1.00 51.44 110 GLY A O 1
ATOM 856 N N . ASP A 1 111 ? 3.118 -17.282 -28.704 1.00 53.25 111 ASP A N 1
ATOM 857 C CA . ASP A 1 111 ? 3.818 -18.238 -27.835 1.00 53.25 111 ASP A CA 1
ATOM 858 C C . ASP A 1 111 ? 4.890 -17.595 -26.916 1.00 53.25 111 ASP A C 1
ATOM 860 O O . ASP A 1 111 ? 5.766 -16.866 -27.384 1.00 53.25 111 ASP A O 1
ATOM 864 N N . LEU A 1 112 ? 4.870 -17.914 -25.613 1.00 54.62 112 LEU A N 1
ATOM 865 C CA . LEU A 1 112 ? 5.951 -17.576 -24.673 1.00 54.62 112 LEU A CA 1
ATOM 866 C C . LEU A 1 112 ? 7.159 -18.487 -24.961 1.00 54.62 112 LEU A C 1
ATOM 868 O O . LEU A 1 112 ? 7.198 -19.618 -24.473 1.00 54.62 112 LEU A O 1
ATOM 872 N N . ARG A 1 113 ? 8.133 -18.016 -25.747 1.00 45.56 113 ARG A N 1
ATOM 873 C CA . ARG A 1 113 ? 9.429 -18.692 -25.951 1.00 45.56 113 ARG A CA 1
ATOM 874 C C . ARG A 1 113 ? 10.596 -17.872 -25.432 1.00 45.56 113 ARG A C 1
ATOM 876 O O . ARG A 1 113 ? 10.595 -16.641 -25.650 1.00 45.56 113 ARG A O 1
#

Secondary structure (DSSP, 8-state):
---------------------S---TTS-------S-HHHHHHHHHHHHTSTTEEEEEEEE-TTSPEEEEEESSHHHHHHHHHHHHHTT--EEEEEEE--PPPPPPTT-----

pLDDT: mean 70.53, std 22.95, range [32.44, 97.56]

Organism: NCBI:txid999931